Protein AF-A0A1J3G1K1-F1 (afdb_monomer_lite)

Organism: Noccaea caerulescens (NCBI:txid107243)

Structure (mmCIF, N/CA/C/O backbone):
data_AF-A0A1J3G1K1-F1
#
_entry.id   AF-A0A1J3G1K1-F1
#
loop_
_atom_site.group_PDB
_atom_site.id
_atom_site.type_symbol
_atom_site.label_atom_id
_atom_site.label_alt_id
_atom_site.label_comp_id
_atom_site.label_asym_id
_atom_site.label_entity_id
_atom_site.label_seq_id
_atom_site.pdbx_PDB_ins_code
_atom_site.Cartn_x
_atom_site.Cartn_y
_atom_site.Cartn_z
_atom_site.occupancy
_atom_site.B_iso_or_equiv
_atom_site.auth_seq_id
_atom_site.auth_comp_id
_atom_site.auth_asym_id
_atom_site.auth_atom_id
_atom_site.pdbx_PDB_model_num
ATOM 1 N N . MET A 1 1 ? -11.205 -13.835 -22.596 1.00 36.12 1 MET A N 1
ATOM 2 C CA . MET A 1 1 ? -11.726 -14.811 -21.615 1.00 36.12 1 MET A CA 1
ATOM 3 C C . MET A 1 1 ? -11.911 -14.084 -20.294 1.00 36.12 1 MET A C 1
ATOM 5 O O . MET A 1 1 ? -10.934 -13.594 -19.746 1.00 36.12 1 MET A O 1
ATOM 9 N N . ALA A 1 2 ? -13.161 -13.905 -19.865 1.00 36.75 2 ALA A N 1
ATOM 10 C CA . ALA A 1 2 ? -13.509 -13.226 -18.622 1.00 36.75 2 ALA A CA 1
ATOM 11 C C . ALA A 1 2 ? -13.275 -14.176 -17.440 1.00 36.75 2 ALA A C 1
ATOM 13 O O . ALA A 1 2 ? -13.873 -15.249 -17.393 1.00 36.75 2 ALA A O 1
ATOM 14 N N . MET A 1 3 ? -12.409 -13.797 -16.501 1.00 33.88 3 MET A N 1
ATOM 15 C CA . MET A 1 3 ? -12.278 -14.507 -15.229 1.00 33.88 3 MET A CA 1
ATOM 16 C C . MET A 1 3 ? -13.297 -13.933 -14.246 1.00 33.88 3 MET A C 1
ATOM 18 O O . MET A 1 3 ? -13.085 -12.902 -13.615 1.00 33.88 3 MET A O 1
ATOM 22 N N . SER A 1 4 ? -14.453 -14.589 -14.187 1.00 38.66 4 SER A N 1
ATOM 23 C CA . SER A 1 4 ? -15.406 -14.430 -13.097 1.00 38.66 4 SER A CA 1
ATOM 24 C C . SER A 1 4 ? -14.848 -15.168 -11.882 1.00 38.66 4 SER A C 1
ATOM 26 O O . SER A 1 4 ? -14.727 -16.389 -11.915 1.00 38.66 4 SER A O 1
ATOM 28 N N . CYS A 1 5 ? -14.511 -14.440 -10.820 1.00 38.28 5 CYS A N 1
ATOM 29 C CA . CYS A 1 5 ? -14.254 -15.029 -9.509 1.00 38.28 5 CYS A CA 1
ATOM 30 C C . CYS A 1 5 ? -15.324 -14.518 -8.543 1.00 38.28 5 CYS A C 1
ATOM 32 O O . CYS A 1 5 ? -15.137 -13.541 -7.824 1.00 38.28 5 CYS A O 1
ATOM 34 N N . LYS A 1 6 ? -16.483 -15.176 -8.595 1.00 40.44 6 LYS A N 1
ATOM 35 C CA . LYS A 1 6 ? -17.433 -15.269 -7.486 1.00 40.44 6 LYS A CA 1
ATOM 36 C C . LYS A 1 6 ? -16.830 -16.224 -6.454 1.00 40.44 6 LYS A C 1
ATOM 38 O O . LYS A 1 6 ? -16.352 -17.279 -6.855 1.00 40.44 6 LYS A O 1
ATOM 43 N N . ASP A 1 7 ? -16.919 -15.848 -5.182 1.00 38.81 7 ASP A N 1
ATOM 44 C CA . ASP A 1 7 ? -17.094 -16.703 -3.996 1.00 38.81 7 ASP A CA 1
ATOM 45 C C . ASP A 1 7 ? -16.172 -16.323 -2.830 1.00 38.81 7 ASP A C 1
ATOM 47 O O . ASP A 1 7 ? -14.986 -16.039 -2.998 1.00 38.81 7 ASP A O 1
ATOM 51 N N . GLY A 1 8 ? -16.747 -16.391 -1.629 1.00 35.81 8 GLY A N 1
ATOM 52 C CA . GLY A 1 8 ? -15.985 -16.858 -0.482 1.00 35.81 8 GLY A CA 1
ATOM 53 C C . GLY A 1 8 ? -15.525 -15.787 0.491 1.00 35.81 8 GLY A C 1
ATOM 54 O O . GLY A 1 8 ? -14.356 -15.417 0.548 1.00 35.81 8 GLY A O 1
ATOM 55 N N . LYS A 1 9 ? -16.439 -15.397 1.378 1.00 51.28 9 LYS A N 1
ATOM 56 C CA . LYS A 1 9 ? -16.118 -14.949 2.736 1.00 51.28 9 LYS A CA 1
ATOM 57 C C . LYS A 1 9 ? -15.242 -16.012 3.428 1.00 51.28 9 LYS A C 1
ATOM 59 O O . LYS A 1 9 ? -15.782 -16.905 4.070 1.00 51.28 9 LYS A O 1
ATOM 64 N N . LEU A 1 10 ? -13.914 -15.923 3.341 1.00 46.25 10 LEU A N 1
ATOM 65 C CA . LEU A 1 10 ? -13.010 -16.657 4.233 1.00 46.25 10 LEU A CA 1
ATOM 66 C C . LEU A 1 10 ? -11.609 -16.037 4.232 1.00 46.25 10 LEU A C 1
ATOM 68 O O . LEU A 1 10 ? -10.937 -15.984 3.205 1.00 46.25 10 LEU A O 1
ATOM 72 N N . GLY A 1 11 ? -11.157 -15.585 5.402 1.00 39.56 11 GLY A N 1
ATOM 73 C CA . GLY A 1 11 ? -9.792 -15.087 5.550 1.00 39.56 11 GLY A CA 1
ATOM 74 C C . GLY A 1 11 ? -9.507 -14.202 6.756 1.00 39.56 11 GLY A C 1
ATOM 75 O O . GLY A 1 11 ? -8.510 -13.491 6.731 1.00 39.56 11 GLY A O 1
ATOM 76 N N . CYS A 1 12 ? -10.322 -14.238 7.815 1.00 50.72 12 CYS A N 1
ATOM 77 C CA . CYS A 1 12 ? -9.785 -13.955 9.141 1.00 50.72 12 CYS A CA 1
ATOM 78 C C . CYS A 1 12 ? -8.945 -15.171 9.563 1.00 50.72 12 CYS A C 1
ATOM 80 O O . CYS A 1 12 ? -9.480 -16.161 10.053 1.00 50.72 12 CYS A O 1
ATOM 82 N N . LEU A 1 13 ? -7.633 -15.140 9.329 1.00 45.88 13 LEU A N 1
ATOM 83 C CA . LEU A 1 13 ? -6.731 -16.012 10.074 1.00 45.88 13 LEU A CA 1
ATOM 84 C C . LEU A 1 13 ? -5.517 -15.217 10.543 1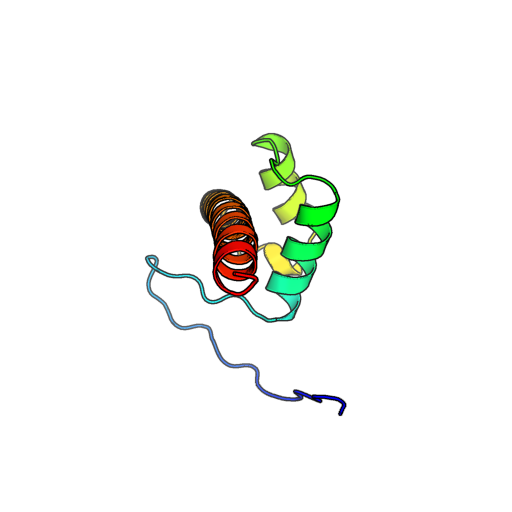.00 45.88 13 LEU A C 1
ATOM 86 O O . LEU A 1 13 ? -4.672 -14.766 9.774 1.00 45.88 13 LEU A O 1
ATOM 90 N N . ASP A 1 14 ? -5.548 -15.029 11.848 1.00 51.16 14 ASP A N 1
ATOM 91 C CA . ASP A 1 14 ? -4.595 -14.418 12.745 1.00 51.16 14 ASP A CA 1
ATOM 92 C C . ASP A 1 14 ? -3.140 -14.869 12.520 1.00 51.16 14 ASP A C 1
ATOM 94 O O . ASP A 1 14 ? -2.830 -16.057 12.590 1.00 51.16 14 ASP A O 1
ATOM 98 N N . ASN A 1 15 ? -2.240 -13.913 12.280 1.00 43.16 15 ASN A N 1
ATOM 99 C CA . ASN A 1 15 ? -0.941 -13.803 12.954 1.00 43.16 15 ASN A CA 1
ATOM 100 C C . ASN A 1 15 ? -0.308 -12.496 12.464 1.00 43.16 15 ASN A C 1
ATOM 102 O O . ASN A 1 15 ? -0.032 -12.387 11.271 1.00 43.16 15 ASN A O 1
ATOM 106 N N . GLY A 1 16 ? -0.066 -11.515 13.342 1.00 54.25 16 GLY A N 1
ATOM 107 C CA . GLY A 1 16 ? 0.367 -10.129 13.043 1.00 54.25 16 GLY A CA 1
ATOM 108 C C . GLY A 1 16 ? 1.679 -9.919 12.256 1.00 54.25 16 GLY A C 1
ATOM 109 O O . GLY A 1 16 ? 2.296 -8.860 12.337 1.00 54.25 16 GLY A O 1
ATOM 110 N N . LYS A 1 17 ? 2.127 -10.921 11.497 1.00 63.44 17 LYS A N 1
ATOM 111 C CA . LYS A 1 17 ? 3.319 -10.957 10.652 1.00 63.44 17 LYS A CA 1
ATOM 112 C C . LYS A 1 17 ? 2.983 -10.800 9.159 1.00 63.44 17 LYS A C 1
ATOM 114 O O . LYS A 1 17 ? 3.766 -10.169 8.454 1.00 63.44 17 LYS A O 1
ATOM 119 N N . TYR A 1 18 ? 1.834 -11.302 8.679 1.00 66.81 18 TYR A N 1
ATOM 120 C CA . TYR A 1 18 ? 1.460 -11.251 7.254 1.00 66.81 18 TYR A CA 1
ATOM 121 C C . TYR A 1 18 ? -0.029 -10.963 7.032 1.00 66.81 18 TYR A C 1
ATOM 123 O O . TYR A 1 18 ? -0.890 -11.730 7.448 1.00 66.81 18 TYR A O 1
ATOM 131 N N . VAL A 1 19 ? -0.323 -9.877 6.312 1.00 77.88 19 VAL A N 1
ATOM 132 C CA . VAL A 1 19 ? -1.681 -9.523 5.877 1.00 77.88 19 VAL A CA 1
ATOM 133 C C . VAL A 1 19 ? -1.935 -10.088 4.484 1.00 77.88 19 VAL A C 1
ATOM 135 O O . VAL A 1 19 ? -1.154 -9.850 3.558 1.00 77.88 19 VAL A O 1
ATOM 138 N N . ARG A 1 20 ? -3.048 -10.806 4.318 1.00 86.88 20 ARG A N 1
ATOM 139 C CA . ARG A 1 20 ? -3.563 -11.213 3.009 1.00 86.88 20 ARG A CA 1
ATOM 140 C C . ARG A 1 20 ? -4.682 -10.259 2.599 1.00 86.88 20 ARG A C 1
ATOM 142 O O . ARG A 1 20 ? -5.738 -10.254 3.216 1.00 86.88 20 ARG A O 1
ATOM 149 N N . TYR A 1 21 ? -4.423 -9.444 1.578 1.00 89.50 21 TYR A N 1
ATOM 150 C CA . TYR A 1 21 ? -5.397 -8.478 1.067 1.00 89.50 21 TYR A CA 1
ATOM 151 C C . TYR A 1 21 ? -6.456 -9.165 0.201 1.00 89.50 21 TYR A C 1
ATOM 153 O O . TYR A 1 21 ? -6.130 -10.065 -0.579 1.00 89.50 21 TYR A O 1
ATOM 161 N N . THR A 1 22 ? -7.707 -8.720 0.309 1.00 92.50 22 THR A N 1
ATOM 162 C CA . THR A 1 22 ? -8.775 -9.111 -0.623 1.00 92.50 22 THR A CA 1
ATOM 163 C C . THR A 1 22 ? -8.535 -8.483 -2.004 1.00 92.50 22 THR A C 1
ATOM 165 O O . THR A 1 22 ? -7.836 -7.468 -2.094 1.00 92.50 22 THR A O 1
ATOM 168 N N . PRO A 1 23 ? -9.094 -9.037 -3.097 1.00 92.25 23 PRO A N 1
ATOM 169 C CA . PRO A 1 23 ? -8.966 -8.427 -4.423 1.00 92.25 23 PRO A CA 1
ATOM 170 C C . PRO A 1 23 ? -9.468 -6.977 -4.449 1.00 92.25 23 PRO A C 1
ATOM 172 O O . PRO A 1 23 ? -8.797 -6.116 -5.007 1.00 92.25 23 PRO A O 1
ATOM 175 N N . GLU A 1 24 ? -10.569 -6.682 -3.756 1.00 92.75 24 GLU A N 1
ATOM 176 C CA . GLU A 1 24 ? -11.110 -5.323 -3.631 1.00 92.75 24 GLU A CA 1
ATOM 177 C C . GLU A 1 24 ? -10.128 -4.380 -2.916 1.00 92.75 24 GLU A C 1
ATOM 179 O O . GLU A 1 24 ? -9.903 -3.254 -3.360 1.00 92.75 24 GLU A O 1
ATOM 184 N N . GLN A 1 25 ? -9.481 -4.843 -1.835 1.00 92.88 25 GLN A N 1
ATOM 185 C CA . GLN A 1 25 ? -8.447 -4.072 -1.135 1.00 92.88 25 GLN A CA 1
ATOM 186 C C . GLN A 1 25 ? -7.241 -3.794 -2.031 1.00 92.88 25 GLN A C 1
ATOM 188 O O . GLN A 1 25 ? -6.705 -2.685 -2.009 1.00 92.88 25 GLN A O 1
ATOM 193 N N . VAL A 1 26 ? -6.810 -4.783 -2.817 1.00 93.69 26 VAL A N 1
ATOM 194 C CA . VAL A 1 26 ? -5.716 -4.611 -3.780 1.00 93.69 26 VAL A CA 1
ATOM 195 C C . VAL A 1 26 ? -6.101 -3.592 -4.846 1.00 93.69 26 VAL A C 1
ATOM 197 O O . VAL A 1 26 ? -5.320 -2.677 -5.086 1.00 93.69 26 VAL A O 1
ATOM 200 N N . GLU A 1 27 ? -7.298 -3.686 -5.425 1.00 94.00 27 GLU A N 1
ATOM 201 C CA . GLU A 1 27 ? -7.772 -2.755 -6.453 1.00 94.00 27 GLU A CA 1
ATOM 202 C C . GLU A 1 27 ? -7.811 -1.308 -5.941 1.00 94.00 27 GLU A C 1
ATOM 204 O O . GLU A 1 27 ? -7.301 -0.398 -6.600 1.00 94.00 27 GLU A O 1
ATOM 209 N N . ALA A 1 28 ? -8.325 -1.085 -4.727 1.00 92.12 28 ALA A N 1
ATOM 210 C CA . ALA A 1 28 ? -8.310 0.239 -4.112 1.00 92.12 28 ALA A CA 1
ATOM 211 C C . ALA A 1 28 ? -6.878 0.760 -3.917 1.00 92.12 28 ALA A C 1
ATOM 213 O O . ALA A 1 28 ? -6.583 1.906 -4.259 1.00 92.12 28 ALA A O 1
ATOM 214 N N . LEU A 1 29 ? -5.964 -0.075 -3.412 1.00 93.69 29 LEU A N 1
ATOM 215 C CA . LEU A 1 29 ? -4.557 0.295 -3.241 1.00 93.69 29 LEU A CA 1
ATOM 216 C C . LEU A 1 29 ? -3.869 0.594 -4.582 1.00 93.69 29 LEU A C 1
ATOM 218 O O . LEU A 1 29 ? -3.067 1.525 -4.658 1.00 93.69 29 LEU A O 1
ATOM 222 N N . GLU A 1 30 ? -4.190 -0.142 -5.648 1.00 94.25 30 GLU A N 1
ATOM 223 C CA . GLU A 1 30 ? -3.674 0.115 -6.996 1.00 94.25 30 GLU A CA 1
ATOM 224 C C . GLU A 1 30 ? -4.209 1.422 -7.576 1.00 94.25 30 GLU A C 1
ATOM 226 O O . GLU A 1 30 ? -3.420 2.230 -8.069 1.00 94.25 30 GLU A O 1
ATOM 231 N N . ARG A 1 31 ? -5.507 1.706 -7.437 1.00 92.88 31 ARG A N 1
ATOM 232 C CA . ARG A 1 31 ? -6.089 2.991 -7.852 1.00 92.88 31 ARG A CA 1
ATOM 233 C C . ARG A 1 31 ? -5.405 4.170 -7.158 1.00 92.88 31 ARG A C 1
ATOM 235 O O . ARG A 1 31 ? -5.074 5.160 -7.803 1.00 92.88 31 ARG A O 1
ATOM 242 N N . LEU A 1 32 ? -5.137 4.041 -5.861 1.00 91.69 32 LEU A N 1
ATOM 243 C CA . LEU A 1 32 ? -4.413 5.045 -5.078 1.00 91.69 32 LEU A CA 1
ATOM 244 C C . LEU A 1 32 ? -2.940 5.168 -5.492 1.00 91.69 32 LEU A C 1
ATOM 246 O O . LEU A 1 32 ? -2.380 6.262 -5.462 1.00 91.69 32 LEU A O 1
ATOM 250 N N . TYR A 1 33 ? -2.308 4.064 -5.895 1.00 93.50 33 TYR A N 1
ATOM 251 C CA . TYR A 1 33 ? -0.935 4.058 -6.401 1.00 93.50 33 TYR A CA 1
ATOM 252 C C . TYR A 1 33 ? -0.779 4.855 -7.698 1.00 93.50 33 TYR A C 1
ATOM 254 O O . TYR A 1 33 ? 0.231 5.539 -7.859 1.00 93.50 33 TYR A O 1
ATOM 262 N N . HIS A 1 34 ? -1.766 4.790 -8.593 1.00 90.50 34 HIS A N 1
ATOM 263 C CA . HIS A 1 34 ? -1.760 5.560 -9.838 1.00 90.50 34 HIS A CA 1
ATOM 264 C C . HIS A 1 34 ? -1.810 7.074 -9.605 1.00 90.50 34 HIS A C 1
ATOM 266 O O . HIS A 1 34 ? -1.162 7.815 -10.337 1.00 90.50 34 HIS A O 1
ATOM 272 N N . ASP A 1 35 ? -2.533 7.516 -8.576 1.00 89.56 35 ASP A N 1
ATOM 273 C CA . ASP A 1 35 ? -2.623 8.927 -8.192 1.00 89.56 35 ASP A CA 1
ATOM 274 C C . ASP A 1 35 ? -1.359 9.398 -7.452 1.00 89.56 35 ASP A C 1
ATOM 276 O O . ASP A 1 35 ? -0.757 10.419 -7.783 1.00 89.56 35 ASP A O 1
ATOM 280 N N . CYS A 1 36 ? -0.902 8.619 -6.466 1.00 87.19 36 CYS A N 1
ATOM 281 C CA . CYS A 1 36 ? 0.260 8.968 -5.659 1.00 87.19 36 CYS A CA 1
ATOM 282 C C . CYS A 1 36 ? 1.089 7.726 -5.278 1.00 87.19 36 CYS A C 1
ATOM 284 O O . CYS A 1 36 ? 0.822 7.083 -4.259 1.00 87.19 36 CYS A O 1
ATOM 286 N N . PRO A 1 37 ? 2.182 7.410 -5.999 1.00 87.75 37 PRO A N 1
ATOM 287 C CA . PRO A 1 37 ? 2.991 6.214 -5.735 1.00 87.75 37 PRO A CA 1
ATOM 288 C C . PRO A 1 37 ? 3.860 6.311 -4.465 1.00 87.75 37 PRO A C 1
ATOM 290 O O . PRO A 1 37 ? 4.489 5.329 -4.053 1.00 87.75 37 PRO A O 1
ATOM 293 N N . LYS A 1 38 ? 3.938 7.493 -3.838 1.00 89.25 38 LYS A N 1
ATOM 294 C CA . LYS A 1 38 ? 4.705 7.764 -2.609 1.00 89.25 38 LYS A CA 1
ATOM 295 C C . LYS A 1 38 ? 3.855 8.562 -1.605 1.00 89.25 38 LYS A C 1
ATOM 297 O O . LYS A 1 38 ? 4.159 9.725 -1.344 1.00 89.25 38 LYS A O 1
ATOM 302 N N . PRO A 1 39 ? 2.807 7.962 -1.018 1.00 89.12 39 PRO A N 1
ATOM 303 C CA . PRO A 1 39 ? 1.924 8.684 -0.112 1.00 89.12 39 PRO A CA 1
ATOM 304 C C . PRO A 1 39 ? 2.659 9.112 1.169 1.00 89.12 39 PRO A C 1
ATOM 306 O O . PRO A 1 39 ? 3.377 8.324 1.800 1.00 89.12 39 PRO A O 1
ATOM 309 N N . SER A 1 40 ? 2.446 10.366 1.583 1.00 92.00 40 SER A N 1
ATOM 310 C CA . SER A 1 40 ? 2.952 10.909 2.850 1.00 92.00 40 SER A CA 1
ATOM 311 C C . SER A 1 40 ? 2.323 10.199 4.061 1.00 92.00 40 SER A C 1
ATOM 313 O O . SER A 1 40 ? 1.374 9.425 3.930 1.00 92.00 40 SER A O 1
ATOM 315 N N . SER A 1 41 ? 2.845 10.426 5.274 1.00 88.75 41 SER A N 1
ATOM 316 C CA . SER A 1 41 ? 2.258 9.814 6.482 1.00 88.75 41 SER A CA 1
ATOM 317 C C . SER A 1 41 ? 0.807 10.240 6.708 1.00 88.75 41 SER A C 1
ATOM 319 O O . SER A 1 41 ? -0.033 9.392 6.999 1.00 88.75 41 SER A O 1
ATOM 321 N N . ILE A 1 42 ? 0.513 11.524 6.487 1.00 90.69 42 ILE A N 1
ATOM 322 C CA . ILE A 1 42 ? -0.837 12.087 6.598 1.00 90.69 42 ILE A CA 1
ATOM 323 C C . ILE A 1 42 ? -1.758 11.445 5.559 1.00 90.69 42 ILE A C 1
ATOM 325 O O . ILE A 1 42 ? -2.830 10.959 5.914 1.00 90.69 42 ILE A O 1
ATOM 329 N N . ARG A 1 43 ? -1.309 11.351 4.297 1.00 89.31 43 ARG A N 1
ATOM 330 C CA . ARG A 1 43 ? -2.100 10.719 3.235 1.00 89.31 43 ARG A CA 1
ATOM 331 C C . ARG A 1 43 ? -2.412 9.265 3.580 1.00 89.31 43 ARG A C 1
ATOM 333 O O . ARG A 1 43 ? -3.562 8.871 3.496 1.00 89.31 43 ARG A O 1
ATOM 340 N N . ARG A 1 44 ? -1.438 8.488 4.071 1.00 90.19 44 ARG 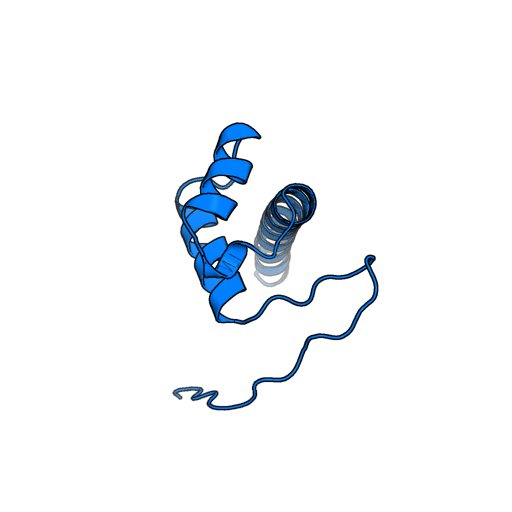A N 1
ATOM 341 C CA . ARG A 1 44 ? -1.668 7.094 4.506 1.00 90.19 44 ARG A CA 1
ATOM 342 C C . ARG A 1 44 ? -2.754 6.968 5.579 1.00 90.19 44 ARG A C 1
ATOM 344 O O . ARG A 1 44 ? -3.529 6.023 5.516 1.00 90.19 44 ARG A O 1
ATOM 351 N N . GLN A 1 45 ? -2.821 7.892 6.539 1.00 89.44 45 GLN A N 1
ATOM 352 C CA . GLN A 1 45 ? -3.882 7.878 7.551 1.00 89.44 45 GLN A CA 1
ATOM 353 C C . GLN A 1 45 ? -5.242 8.281 6.980 1.00 89.44 45 GLN A C 1
ATOM 355 O O . GLN A 1 45 ? -6.244 7.675 7.345 1.00 89.44 45 GLN A O 1
ATOM 360 N N . GLN A 1 46 ? -5.285 9.263 6.075 1.00 91.06 46 GLN A N 1
ATOM 361 C CA . GLN A 1 46 ? -6.523 9.644 5.391 1.00 91.06 46 GLN A CA 1
ATOM 362 C C . GLN A 1 46 ? -7.099 8.478 4.589 1.00 91.06 46 GLN A C 1
ATOM 364 O O . GLN A 1 46 ? -8.273 8.185 4.747 1.00 91.06 46 GLN A O 1
ATOM 369 N N . LEU A 1 47 ? -6.274 7.725 3.856 1.00 89.31 47 LEU A N 1
ATOM 370 C CA . LEU A 1 47 ? -6.730 6.577 3.061 1.00 89.31 47 LEU A CA 1
ATOM 371 C C . LEU A 1 47 ? -7.466 5.514 3.887 1.00 89.31 47 LEU A C 1
ATOM 373 O O . LEU A 1 47 ? -8.446 4.948 3.422 1.00 89.31 47 LEU A O 1
ATOM 377 N N . ILE A 1 48 ? -7.032 5.268 5.124 1.00 89.62 48 ILE A N 1
ATOM 378 C CA . ILE A 1 48 ? -7.697 4.319 6.034 1.00 89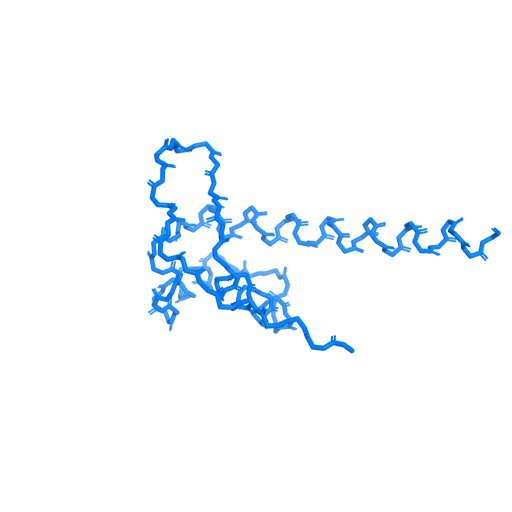.62 48 ILE A CA 1
ATOM 379 C C . ILE A 1 48 ? -9.074 4.849 6.473 1.00 89.62 48 ILE A C 1
ATOM 381 O O . ILE A 1 48 ? -9.994 4.066 6.697 1.00 89.62 48 ILE A O 1
ATOM 385 N N . ARG A 1 49 ? -9.227 6.176 6.582 1.00 89.19 49 ARG A N 1
ATOM 386 C CA . ARG A 1 49 ? -10.486 6.841 6.964 1.00 89.19 49 ARG A CA 1
ATOM 387 C C . ARG A 1 49 ? -11.437 7.017 5.778 1.00 89.19 49 ARG A C 1
ATOM 389 O O . ARG A 1 49 ? -12.640 6.882 5.950 1.00 89.19 49 ARG A O 1
ATOM 396 N N . GLU A 1 50 ? -10.902 7.330 4.600 1.00 88.50 50 GLU A N 1
ATOM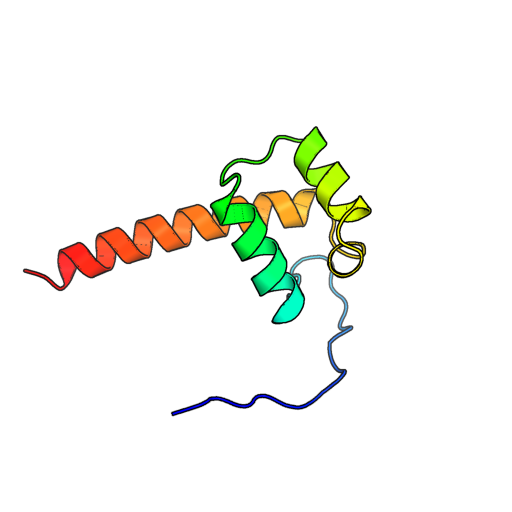 397 C CA . GLU A 1 50 ? -11.654 7.589 3.365 1.00 88.50 50 GLU A CA 1
ATOM 398 C C . GLU A 1 50 ? -12.084 6.291 2.665 1.00 88.50 50 GLU A C 1
ATOM 400 O O . GLU A 1 50 ? -13.114 6.264 1.996 1.00 88.50 50 GLU A O 1
ATOM 405 N N . CYS A 1 51 ? -11.324 5.201 2.820 1.00 87.50 51 CYS A N 1
ATOM 406 C CA . CYS A 1 51 ? -11.636 3.908 2.216 1.00 87.50 51 CYS A CA 1
ATOM 407 C C . CYS A 1 51 ? -12.059 2.898 3.295 1.00 87.50 51 CYS A C 1
ATOM 409 O O . CYS A 1 51 ? -11.193 2.260 3.900 1.00 87.50 51 CYS A O 1
ATOM 411 N N . PRO A 1 52 ? -13.370 2.665 3.507 1.00 88.06 52 PRO A N 1
ATOM 412 C CA . PRO A 1 52 ? -13.851 1.753 4.548 1.00 88.06 52 PRO A CA 1
ATOM 413 C C . PRO A 1 52 ? -13.334 0.319 4.371 1.00 88.06 52 PRO A C 1
ATOM 415 O O . PRO A 1 52 ? -13.108 -0.379 5.357 1.00 88.06 52 PRO A O 1
ATOM 418 N N . ILE A 1 53 ? -13.041 -0.108 3.138 1.00 88.81 53 ILE A N 1
ATOM 419 C CA . ILE A 1 53 ? -12.476 -1.439 2.856 1.00 88.81 53 ILE A CA 1
ATOM 420 C C . ILE A 1 53 ? -11.037 -1.597 3.386 1.00 88.81 53 ILE A C 1
ATOM 422 O O . ILE A 1 53 ? -10.570 -2.714 3.613 1.00 88.81 53 ILE A O 1
ATOM 426 N N . LEU A 1 54 ? -10.328 -0.477 3.570 1.00 88.94 54 LEU A N 1
ATOM 427 C CA . LEU A 1 54 ? -8.964 -0.408 4.098 1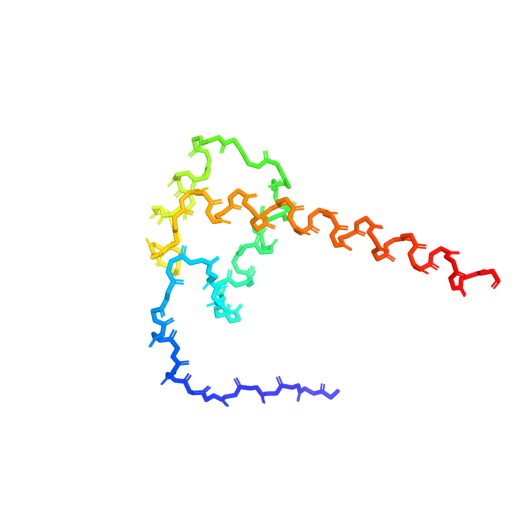.00 88.94 54 LEU A CA 1
ATOM 428 C C . LEU A 1 54 ? -8.940 -0.086 5.602 1.00 88.94 54 LEU A C 1
ATOM 430 O O . LEU A 1 54 ? -7.860 -0.022 6.182 1.00 88.94 54 LEU A O 1
ATOM 434 N N . SER A 1 55 ? -10.100 0.097 6.245 1.00 86.44 55 SER A N 1
ATOM 435 C CA . SER A 1 55 ? -10.206 0.496 7.660 1.00 86.44 55 SER A CA 1
ATOM 436 C C . SER A 1 55 ? -9.529 -0.483 8.628 1.00 86.44 55 SER A C 1
ATOM 438 O O . SER A 1 55 ? -8.995 -0.071 9.653 1.00 86.44 55 SER A O 1
ATOM 440 N N . ASN A 1 56 ? -9.481 -1.767 8.262 1.00 86.31 56 ASN A N 1
ATOM 441 C CA . ASN A 1 56 ? -8.824 -2.830 9.029 1.00 86.31 56 ASN A CA 1
ATOM 442 C C . ASN A 1 56 ? -7.324 -2.994 8.701 1.00 86.31 56 ASN A C 1
ATOM 444 O O . ASN A 1 56 ? -6.706 -3.974 9.113 1.00 86.31 56 ASN A O 1
ATOM 448 N N . ILE A 1 57 ? -6.726 -2.080 7.928 1.00 88.31 57 ILE A N 1
ATOM 449 C CA . ILE A 1 57 ? -5.317 -2.138 7.524 1.00 88.31 57 ILE A CA 1
ATOM 450 C C . ILE A 1 57 ? -4.522 -1.079 8.286 1.00 88.31 57 ILE A C 1
ATOM 452 O O . ILE A 1 57 ? -4.809 0.114 8.222 1.00 88.31 57 ILE A O 1
ATOM 456 N N . GLU A 1 58 ? -3.449 -1.493 8.960 1.00 88.88 58 GLU A N 1
ATOM 457 C CA . GLU A 1 58 ? -2.593 -0.552 9.681 1.00 88.88 58 GLU A CA 1
ATOM 458 C C . GLU A 1 58 ? -1.799 0.386 8.740 1.00 88.88 58 GLU A C 1
ATOM 460 O O . GLU A 1 58 ? -1.317 -0.036 7.681 1.00 88.88 58 GLU A O 1
ATOM 465 N N . PRO A 1 59 ? -1.488 1.632 9.159 1.00 87.94 59 PRO A N 1
ATOM 466 C CA . PRO A 1 59 ? -0.671 2.571 8.375 1.00 87.94 59 PRO A CA 1
ATOM 467 C C . PRO A 1 59 ? 0.718 2.036 7.984 1.00 87.94 59 PRO A C 1
ATOM 469 O O . PRO A 1 59 ? 1.322 2.483 6.995 1.00 87.94 59 PRO A O 1
ATOM 472 N N . LYS A 1 60 ? 1.257 1.100 8.779 1.00 89.81 60 LYS A N 1
ATOM 473 C CA . LYS A 1 60 ? 2.509 0.384 8.499 1.00 89.81 60 LYS A CA 1
ATOM 474 C C . LYS A 1 60 ? 2.346 -0.584 7.326 1.00 89.81 60 LYS A C 1
ATOM 476 O O . LYS A 1 60 ? 3.216 -0.612 6.459 1.00 89.81 60 LYS A O 1
ATOM 481 N N . GLN A 1 61 ? 1.233 -1.310 7.262 1.00 90.62 61 GLN A N 1
ATOM 482 C CA . GLN A 1 61 ? 0.922 -2.244 6.179 1.00 90.62 61 GLN A CA 1
ATOM 483 C C . GLN A 1 61 ? 0.732 -1.500 4.853 1.00 90.62 61 GLN A C 1
ATOM 485 O O . GLN A 1 61 ? 1.336 -1.885 3.853 1.00 90.62 61 GLN A O 1
ATOM 490 N N . ILE A 1 62 ? 0.051 -0.346 4.873 1.00 90.56 62 ILE A N 1
ATOM 491 C CA . ILE A 1 62 ? -0.037 0.554 3.710 1.00 90.56 62 ILE A CA 1
ATOM 492 C C . ILE A 1 62 ? 1.368 0.961 3.238 1.00 90.56 62 ILE A C 1
ATOM 494 O O . ILE A 1 62 ? 1.696 0.833 2.062 1.00 90.56 62 ILE A O 1
ATOM 498 N N . LYS A 1 63 ? 2.254 1.392 4.149 1.00 92.44 63 LYS A N 1
ATOM 499 C CA . LYS A 1 63 ? 3.641 1.747 3.784 1.00 92.44 63 LYS A CA 1
ATOM 500 C C . LYS A 1 63 ? 4.357 0.588 3.079 1.00 92.44 63 LYS A C 1
ATOM 502 O O . LYS A 1 63 ? 4.965 0.804 2.031 1.00 92.44 63 LYS A O 1
ATOM 507 N N . VAL A 1 64 ? 4.299 -0.612 3.656 1.00 92.44 64 VAL A N 1
ATOM 508 C CA . VAL A 1 64 ? 4.953 -1.810 3.109 1.00 92.44 64 VAL A CA 1
ATOM 509 C C . VAL A 1 64 ? 4.363 -2.179 1.751 1.00 92.44 64 VAL A C 1
ATOM 511 O O . VAL A 1 64 ? 5.115 -2.458 0.820 1.00 92.44 64 VAL A O 1
ATOM 514 N N . TRP A 1 65 ? 3.041 -2.109 1.590 1.00 93.88 65 TRP A N 1
ATOM 515 C CA . TRP A 1 65 ? 2.383 -2.390 0.318 1.00 93.88 65 TRP A CA 1
ATOM 516 C C . TRP A 1 65 ? 2.888 -1.462 -0.794 1.00 93.88 65 TRP A C 1
ATOM 518 O O . TRP A 1 65 ? 3.330 -1.945 -1.834 1.00 93.88 65 TRP A O 1
ATOM 528 N N . PHE A 1 66 ? 2.950 -0.146 -0.553 1.00 94.25 66 PHE A N 1
ATOM 529 C CA . PHE A 1 66 ? 3.458 0.822 -1.538 1.00 94.25 66 PHE A CA 1
ATOM 530 C C . PHE A 1 66 ? 4.960 0.643 -1.829 1.00 94.25 66 PHE A C 1
ATOM 532 O O . PHE A 1 66 ? 5.418 0.874 -2.950 1.00 94.25 66 PHE A O 1
ATOM 539 N N . GLN A 1 67 ? 5.765 0.220 -0.849 1.00 94.12 67 GLN A N 1
ATOM 540 C CA . GLN A 1 67 ? 7.169 -0.146 -1.082 1.00 94.12 67 GLN A CA 1
ATOM 541 C C . GLN A 1 67 ? 7.283 -1.380 -1.985 1.00 94.12 67 GLN A C 1
ATOM 543 O O . GLN A 1 67 ? 7.980 -1.339 -3.001 1.00 94.12 67 GLN A O 1
ATOM 548 N N . ASN A 1 68 ? 6.536 -2.435 -1.668 1.00 93.75 68 ASN A N 1
ATOM 549 C CA . ASN A 1 68 ? 6.512 -3.670 -2.442 1.00 93.75 68 ASN A CA 1
ATOM 550 C C . ASN A 1 68 ? 5.973 -3.443 -3.855 1.00 93.75 68 ASN A C 1
ATOM 552 O O . ASN A 1 68 ? 6.518 -4.000 -4.807 1.00 93.75 68 ASN A O 1
ATOM 556 N N . ARG A 1 69 ? 4.947 -2.600 -4.021 1.00 94.06 69 ARG A N 1
ATOM 557 C CA . ARG A 1 69 ? 4.354 -2.304 -5.330 1.00 94.06 69 ARG A CA 1
ATOM 558 C C . ARG A 1 69 ? 5.353 -1.633 -6.266 1.00 94.06 69 ARG A C 1
ATOM 560 O O . ARG A 1 69 ? 5.466 -2.064 -7.414 1.00 94.06 69 ARG A O 1
ATOM 567 N N . ARG A 1 70 ? 6.130 -0.665 -5.760 1.00 94.75 70 ARG A N 1
ATOM 568 C CA . ARG A 1 70 ? 7.228 -0.022 -6.507 1.00 94.75 70 ARG A CA 1
ATOM 569 C C . ARG A 1 70 ? 8.340 -1.006 -6.849 1.00 94.75 70 ARG A C 1
ATOM 571 O O . ARG A 1 70 ? 8.814 -1.026 -7.980 1.00 94.75 70 ARG A O 1
ATOM 578 N N . CYS A 1 71 ? 8.738 -1.842 -5.891 1.00 94.00 71 CYS A N 1
ATOM 579 C CA . CYS A 1 71 ? 9.776 -2.847 -6.111 1.00 94.00 71 CYS A CA 1
ATOM 580 C C . CYS A 1 71 ? 9.363 -3.866 -7.187 1.00 94.00 71 CYS A C 1
ATOM 582 O O . CYS A 1 71 ? 10.135 -4.150 -8.100 1.00 94.00 71 CYS A O 1
ATOM 584 N N . ARG A 1 72 ? 8.122 -4.369 -7.130 1.00 89.88 72 ARG A N 1
ATOM 585 C CA . ARG A 1 72 ? 7.560 -5.283 -8.139 1.00 89.88 72 ARG A CA 1
ATOM 586 C C . ARG A 1 72 ? 7.475 -4.636 -9.517 1.00 89.88 72 ARG A C 1
ATOM 588 O O . ARG A 1 72 ? 7.767 -5.287 -10.510 1.00 89.88 72 ARG A O 1
ATOM 595 N N . GLU A 1 73 ? 7.088 -3.366 -9.594 1.00 90.38 73 GLU A N 1
ATOM 596 C CA . GLU A 1 73 ? 7.036 -2.639 -10.865 1.00 90.38 73 GLU A CA 1
ATOM 597 C C . GLU A 1 73 ? 8.418 -2.459 -11.491 1.00 90.38 73 GLU A C 1
ATOM 599 O O . GLU A 1 73 ? 8.577 -2.706 -12.686 1.00 90.38 73 GLU A O 1
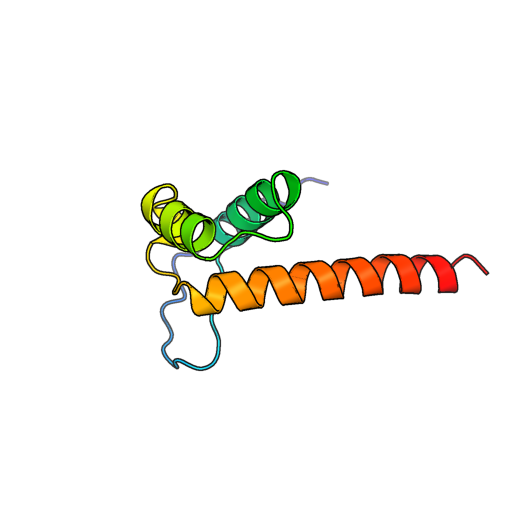ATOM 604 N N . LYS A 1 74 ? 9.417 -2.090 -10.681 1.00 87.00 74 LYS A N 1
ATOM 605 C CA . LYS A 1 74 ? 10.807 -1.995 -11.129 1.00 87.00 74 LYS A CA 1
ATOM 606 C C . LYS A 1 74 ? 11.292 -3.343 -11.673 1.00 87.00 74 LYS A C 1
ATOM 608 O O . LYS A 1 74 ? 11.710 -3.407 -12.824 1.00 87.00 74 LYS A O 1
ATOM 613 N N . GLN A 1 75 ? 11.102 -4.419 -10.904 1.00 87.12 75 GLN A N 1
ATOM 614 C CA . GLN A 1 75 ? 11.472 -5.775 -11.318 1.00 87.12 75 GLN A CA 1
ATOM 615 C C . GLN A 1 75 ? 10.774 -6.213 -12.611 1.00 87.12 75 GLN A C 1
ATOM 617 O O . GLN A 1 75 ? 11.420 -6.797 -13.469 1.00 87.12 75 GLN A O 1
ATOM 622 N N . ARG A 1 76 ? 9.481 -5.911 -12.800 1.00 85.31 76 ARG A N 1
ATOM 623 C CA . ARG A 1 76 ? 8.775 -6.244 -14.051 1.00 85.31 76 ARG A CA 1
ATOM 624 C C . ARG A 1 76 ? 9.334 -5.500 -15.260 1.00 85.31 76 ARG A C 1
ATOM 626 O O . ARG A 1 76 ? 9.488 -6.109 -16.313 1.00 85.31 76 ARG A O 1
ATOM 633 N N . LYS A 1 77 ? 9.661 -4.211 -15.118 1.00 83.12 77 LYS A N 1
ATOM 634 C CA . LYS A 1 77 ? 10.304 -3.433 -16.192 1.00 83.12 77 LYS A CA 1
ATOM 635 C C . LYS A 1 77 ? 11.690 -3.987 -16.529 1.00 83.12 77 LYS A C 1
ATOM 637 O O . LYS A 1 77 ? 12.040 -4.076 -17.699 1.00 83.12 77 LYS A O 1
ATOM 642 N N . GLU A 1 78 ? 12.460 -4.386 -15.520 1.00 78.62 78 GLU A N 1
ATOM 643 C CA . GLU A 1 78 ? 13.786 -4.988 -15.704 1.00 78.62 78 GLU A CA 1
ATOM 644 C C . GLU A 1 78 ? 13.704 -6.382 -16.345 1.00 78.62 78 GLU A C 1
ATOM 646 O O . GLU A 1 78 ? 14.416 -6.644 -17.308 1.00 78.62 78 GLU A O 1
ATOM 651 N N . ALA A 1 79 ? 12.788 -7.240 -15.890 1.00 75.81 79 ALA A N 1
ATOM 652 C CA . ALA A 1 79 ? 12.555 -8.564 -16.468 1.00 75.81 79 ALA A CA 1
ATOM 653 C C . ALA A 1 79 ? 12.071 -8.480 -17.923 1.00 75.81 79 ALA A C 1
ATOM 655 O O . ALA A 1 79 ? 12.564 -9.206 -18.780 1.00 75.81 79 ALA A O 1
ATOM 656 N N . SER A 1 80 ? 11.165 -7.544 -18.221 1.00 71.69 80 SER A N 1
ATOM 657 C CA . SER A 1 80 ? 10.725 -7.279 -19.593 1.00 71.69 80 SER A CA 1
ATOM 658 C C . SER A 1 80 ? 11.873 -6.802 -20.484 1.00 71.69 80 SER A C 1
ATOM 660 O O . SER A 1 80 ? 11.895 -7.145 -21.659 1.00 71.69 80 SER A O 1
ATOM 662 N N . ARG A 1 81 ? 12.833 -6.038 -19.943 1.00 71.00 81 ARG A N 1
ATOM 663 C CA . ARG A 1 81 ? 14.026 -5.603 -20.682 1.00 71.00 81 ARG A CA 1
ATOM 664 C C . ARG A 1 81 ? 14.975 -6.765 -20.982 1.00 71.00 81 ARG A C 1
ATOM 666 O O . ARG A 1 81 ? 15.583 -6.775 -22.041 1.00 71.00 81 ARG A O 1
ATOM 673 N N . LEU A 1 82 ? 15.093 -7.726 -20.064 1.00 62.47 82 LEU A N 1
ATOM 674 C CA . LEU A 1 82 ? 15.937 -8.917 -20.222 1.00 62.47 82 LEU A CA 1
ATOM 675 C C . LEU A 1 82 ? 15.328 -9.989 -21.139 1.00 62.47 82 LEU A C 1
ATOM 677 O O . LEU A 1 82 ? 16.071 -10.797 -21.670 1.00 62.47 82 LEU A O 1
ATOM 681 N N . GLN A 1 83 ? 14.005 -10.015 -21.324 1.00 59.84 83 GLN A N 1
ATOM 682 C CA . GLN A 1 83 ? 13.347 -10.903 -22.296 1.00 59.84 83 GLN A CA 1
ATOM 683 C C . GLN A 1 83 ? 13.303 -10.340 -23.724 1.00 59.84 83 GLN A C 1
ATOM 685 O O . GLN A 1 83 ? 12.960 -11.070 -24.646 1.00 59.84 83 GLN A O 1
ATOM 690 N N . ALA A 1 84 ? 13.594 -9.050 -23.904 1.00 58.75 84 ALA A N 1
ATOM 691 C CA . ALA A 1 84 ? 13.575 -8.380 -25.205 1.00 58.75 84 ALA A CA 1
ATOM 692 C C . ALA A 1 84 ? 14.945 -8.382 -25.919 1.00 58.75 84 ALA A C 1
ATOM 694 O O . ALA A 1 84 ? 15.102 -7.677 -26.916 1.00 58.75 84 ALA A O 1
ATOM 695 N N . VAL A 1 85 ? 15.925 -9.126 -25.389 1.00 50.06 85 VAL A N 1
ATOM 696 C CA . VAL A 1 85 ? 17.258 -9.368 -25.970 1.00 50.06 85 VAL A CA 1
ATOM 697 C C . VAL A 1 85 ? 17.351 -10.794 -26.491 1.00 50.06 85 VAL A C 1
ATOM 699 O O . VAL A 1 85 ? 16.859 -11.702 -25.786 1.00 50.06 85 VAL A O 1
#

pLDDT: mean 78.35, std 19.46, range [33.88, 94.75]

Foldseek 3Di:
DDDDDDDDDDDPDDDVPDDDADPVRVVLLVVVCVVPLPDDLVRLVVCLVVPVSCVPPDSVNSNVVSVVVVVVVVVVVVVVVVVVD

Sequence (85 aa):
MAMSCKDGKLGCLDNGKYVRYTPEQVEALERLYHDCPKPSSIRRQQLIRECPILSNIEPKQIKVWFQNRRCREKQRKEASRLQAV

Radius of gyration: 15.25 Å; chains: 1; bounding box: 35×29×39 Å

Secondary structure (DSSP, 8-state):
---------------TT-----HHHHHHHHHHHHH-SS--HHHHHHHHHH-GGGTTS-HHHHHHHHHHHHHHHHHHHHHHHHH--

InterPro domains:
  IPR001356 Homeodomain [PF00046] (17-75)
  IPR001356 Homeodomain [PS50071] (20-76)
  IPR001356 Homeodomain [SM00389] (14-80)
  IPR001356 Homeodomain [cd00086] (17-77)
  IPR009057 Homedomain-like superfamily [SSF46689] (16-80)
  IPR044830 Class III homeodomain-leucine zipper family [PTHR45950] (4-85)